Protein AF-A0A382AJB4-F1 (afdb_monomer_lite)

pLDDT: mean 90.35, std 10.04, range [51.44, 98.31]

Secondary structure (DSSP, 8-state):
-HHHHHHHHHHHHHHHHHHHHHHHHHHHHHHHHTT--HHHHHHHHHHHHHHHHHHHHHHHHHHHHHH-STT-HHHHHHHHHHHHHHHHHHHHHHHTT--TTS-HHHHHHHHHHHHHHHHHHHHHHHT--

Structure (mmCIF, N/CA/C/O backbone):
data_AF-A0A382AJB4-F1
#
_entry.id   AF-A0A382AJB4-F1
#
loop_
_atom_site.group_PDB
_atom_site.id
_atom_site.type_symbol
_atom_site.label_atom_id
_atom_site.label_alt_id
_atom_site.label_comp_id
_atom_site.label_asym_id
_atom_site.label_entity_id
_atom_site.label_seq_id
_atom_site.pdbx_PDB_ins_code
_atom_site.Cartn_x
_atom_site.Cartn_y
_atom_site.Cartn_z
_atom_site.occupancy
_atom_site.B_iso_or_equiv
_atom_site.auth_seq_id
_atom_site.auth_comp_id
_atom_site.auth_asym_id
_atom_site.auth_atom_id
_atom_site.pdbx_PDB_model_num
ATOM 1 N N . MET A 1 1 ? -10.111 -6.885 24.161 1.00 54.56 1 MET A N 1
ATOM 2 C CA . MET A 1 1 ? -9.760 -7.690 22.965 1.00 54.56 1 MET A CA 1
ATOM 3 C C . MET A 1 1 ? -9.916 -6.913 21.652 1.00 54.56 1 MET A C 1
ATOM 5 O O . MET A 1 1 ? -8.922 -6.787 20.951 1.00 54.56 1 MET A O 1
ATOM 9 N N . LYS A 1 2 ? -11.084 -6.306 21.352 1.00 63.94 2 LYS A N 1
ATOM 10 C CA . LYS A 1 2 ? -11.314 -5.500 20.124 1.00 63.94 2 LYS A CA 1
ATOM 11 C C . LYS A 1 2 ? -10.259 -4.402 19.873 1.00 63.94 2 LYS A C 1
ATOM 13 O O . LYS A 1 2 ? -9.649 -4.386 18.812 1.00 63.94 2 LYS A O 1
ATOM 18 N N . ASN A 1 3 ? -9.966 -3.562 20.871 1.00 78.00 3 ASN A N 1
ATOM 19 C CA . ASN A 1 3 ? -8.972 -2.481 20.731 1.00 78.00 3 ASN A CA 1
ATOM 20 C C . ASN A 1 3 ? -7.536 -2.977 20.504 1.00 78.00 3 ASN A C 1
ATOM 22 O O . ASN A 1 3 ? -6.735 -2.269 19.907 1.00 78.00 3 ASN A O 1
ATOM 26 N N . PHE A 1 4 ? -7.190 -4.172 20.992 1.00 87.06 4 PHE A N 1
ATOM 27 C CA . PHE A 1 4 ? -5.854 -4.736 20.795 1.00 87.06 4 PHE A CA 1
ATOM 28 C C . PHE A 1 4 ? -5.681 -5.227 19.356 1.00 87.06 4 PHE A C 1
ATOM 30 O O . PHE A 1 4 ? -4.716 -4.856 18.696 1.00 87.06 4 PHE A O 1
ATOM 37 N N . LEU A 1 5 ? -6.671 -5.966 18.843 1.00 89.75 5 LEU A N 1
ATOM 38 C CA . LEU A 1 5 ? -6.685 -6.427 17.455 1.00 89.75 5 LEU A CA 1
ATOM 39 C C . LEU A 1 5 ? -6.659 -5.252 16.467 1.00 89.75 5 LEU A C 1
ATOM 41 O O . LEU A 1 5 ? -5.873 -5.264 15.528 1.00 89.75 5 LEU A O 1
ATOM 45 N N . GLN A 1 6 ? -7.458 -4.207 16.709 1.00 90.25 6 GLN A N 1
ATOM 46 C CA . GLN A 1 6 ? -7.457 -3.003 15.872 1.00 90.25 6 GLN A CA 1
ATOM 47 C C . GLN A 1 6 ? -6.076 -2.336 15.825 1.00 90.25 6 GLN A C 1
ATOM 49 O O . GLN A 1 6 ? -5.608 -1.984 14.747 1.00 90.25 6 GLN A O 1
ATOM 54 N N . LYS A 1 7 ? -5.397 -2.203 16.972 1.00 91.81 7 LYS A N 1
ATOM 55 C CA . LYS A 1 7 ? -4.037 -1.644 17.028 1.00 91.81 7 LYS A CA 1
ATOM 56 C C . LYS A 1 7 ? -3.032 -2.491 16.252 1.00 91.81 7 LYS A C 1
ATOM 58 O O . LYS A 1 7 ? -2.212 -1.923 15.541 1.00 91.81 7 LYS A O 1
ATOM 63 N N . ILE A 1 8 ? -3.114 -3.820 16.355 1.00 93.94 8 ILE A N 1
ATOM 64 C CA . ILE A 1 8 ? -2.261 -4.730 15.576 1.00 93.94 8 ILE A CA 1
ATOM 65 C C . ILE A 1 8 ? -2.487 -4.525 14.080 1.00 93.94 8 ILE A C 1
ATOM 67 O O . ILE A 1 8 ? -1.522 -4.372 13.340 1.00 93.94 8 ILE A O 1
ATOM 71 N N . ILE A 1 9 ? -3.744 -4.475 13.635 1.00 94.19 9 ILE A N 1
ATOM 72 C CA . ILE A 1 9 ? -4.055 -4.281 12.216 1.00 94.19 9 ILE A CA 1
ATOM 73 C C . ILE A 1 9 ? -3.515 -2.933 11.728 1.00 94.19 9 ILE A C 1
ATOM 75 O O . ILE A 1 9 ? -2.869 -2.877 10.686 1.00 94.19 9 ILE A O 1
ATOM 79 N N . ILE A 1 10 ? -3.710 -1.856 12.494 1.00 95.06 10 ILE A N 1
ATOM 80 C CA . ILE A 1 10 ? -3.158 -0.539 12.148 1.00 95.06 10 ILE A CA 1
ATOM 81 C C . ILE A 1 10 ? -1.624 -0.602 12.047 1.00 95.06 10 ILE A C 1
ATOM 83 O O . ILE A 1 10 ? -1.066 -0.093 11.081 1.00 95.06 10 ILE A O 1
ATOM 87 N N . LEU A 1 11 ? -0.943 -1.262 12.990 1.00 96.00 11 LEU A N 1
ATOM 88 C CA . LEU A 1 11 ? 0.516 -1.423 12.969 1.00 96.00 11 LEU A CA 1
ATOM 89 C C . LEU A 1 11 ? 1.013 -2.204 11.748 1.00 96.00 11 LEU A C 1
ATOM 91 O O . LEU A 1 11 ? 1.998 -1.798 11.135 1.00 96.00 11 LEU A O 1
ATOM 95 N N . ILE A 1 12 ? 0.330 -3.289 11.375 1.00 95.69 12 ILE A N 1
ATOM 96 C CA . ILE 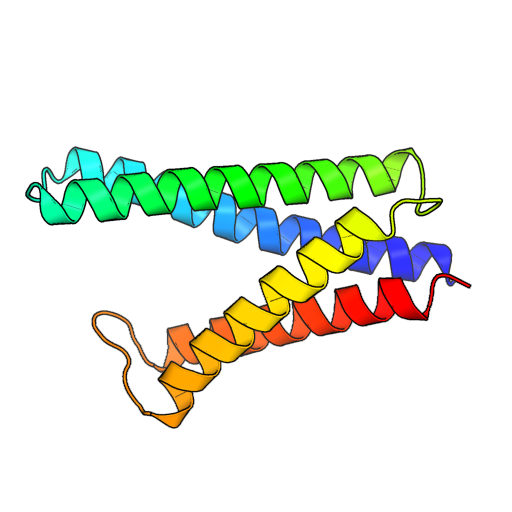A 1 12 ? 0.672 -4.075 10.181 1.00 95.69 12 ILE A CA 1
ATOM 97 C C . ILE A 1 12 ? 0.582 -3.198 8.929 1.00 95.69 12 ILE A C 1
ATOM 99 O O . ILE A 1 12 ? 1.520 -3.171 8.136 1.00 95.69 12 ILE A O 1
ATOM 103 N N . ASN A 1 13 ? -0.501 -2.433 8.773 1.00 96.56 13 ASN A N 1
ATOM 104 C CA . ASN A 1 13 ? -0.657 -1.554 7.613 1.00 96.56 13 ASN A CA 1
ATOM 105 C C . ASN A 1 13 ? 0.360 -0.408 7.604 1.00 96.56 13 ASN A C 1
ATOM 107 O O . ASN A 1 13 ? 0.888 -0.080 6.548 1.00 96.56 13 ASN A O 1
ATOM 111 N N . ILE A 1 14 ? 0.699 0.164 8.766 1.00 97.88 14 ILE A N 1
ATOM 112 C CA . ILE A 1 14 ? 1.793 1.144 8.867 1.00 97.88 14 ILE A CA 1
ATOM 113 C C . ILE A 1 14 ? 3.093 0.539 8.334 1.00 97.88 14 ILE A C 1
ATOM 115 O O . ILE A 1 14 ? 3.762 1.170 7.521 1.00 97.88 14 ILE A O 1
ATOM 119 N N . PHE A 1 15 ? 3.437 -0.681 8.756 1.00 97.31 15 PHE A N 1
ATOM 120 C CA . PHE A 1 15 ? 4.661 -1.341 8.306 1.00 97.31 15 PHE A CA 1
ATOM 121 C C . PHE A 1 15 ? 4.662 -1.574 6.791 1.00 97.31 15 PHE A C 1
ATOM 123 O O . PHE A 1 15 ? 5.658 -1.280 6.136 1.00 97.31 15 PHE A O 1
ATOM 130 N N . ILE A 1 16 ? 3.543 -2.037 6.228 1.00 96.69 16 ILE A N 1
ATOM 131 C CA . ILE A 1 16 ? 3.393 -2.252 4.781 1.00 96.69 16 ILE A CA 1
ATOM 132 C C . ILE A 1 16 ? 3.558 -0.936 4.006 1.00 96.69 16 ILE A C 1
ATOM 134 O O . ILE A 1 16 ? 4.342 -0.876 3.060 1.00 96.69 16 ILE A O 1
ATOM 138 N N . LEU A 1 17 ? 2.865 0.129 4.419 1.00 97.69 17 LEU A N 1
ATOM 139 C CA . LEU A 1 17 ? 2.939 1.432 3.753 1.00 97.69 17 LEU A CA 1
ATOM 140 C C . LEU A 1 17 ? 4.347 2.035 3.834 1.00 97.69 17 LEU A C 1
ATOM 142 O O . LEU A 1 17 ? 4.847 2.541 2.832 1.00 97.69 17 LEU A O 1
ATOM 146 N N . ILE A 1 18 ? 5.004 1.948 4.996 1.00 98.06 18 ILE A N 1
ATOM 147 C CA . ILE A 1 18 ? 6.384 2.427 5.172 1.00 98.06 18 ILE A CA 1
ATOM 148 C C . ILE A 1 18 ? 7.354 1.606 4.323 1.00 98.06 18 ILE A C 1
ATOM 150 O O . ILE A 1 18 ? 8.220 2.185 3.673 1.00 98.06 18 ILE A O 1
ATOM 154 N N . TYR A 1 19 ? 7.204 0.281 4.287 1.00 96.88 19 TYR A N 1
ATOM 155 C CA . TYR A 1 19 ? 8.051 -0.594 3.478 1.00 96.88 19 TYR A CA 1
ATOM 156 C C . TYR A 1 19 ? 8.035 -0.182 2.001 1.00 96.88 19 TYR A C 1
ATOM 158 O O . TYR A 1 19 ? 9.094 0.066 1.425 1.00 96.88 19 TYR A O 1
ATOM 166 N N . TYR A 1 20 ? 6.849 -0.028 1.404 1.00 96.62 20 TYR A N 1
ATOM 167 C CA . TYR A 1 20 ? 6.748 0.387 0.002 1.00 96.62 20 TYR A CA 1
ATOM 168 C C . TYR A 1 20 ? 7.128 1.850 -0.218 1.00 96.62 20 TYR A C 1
ATOM 170 O O . TYR A 1 20 ? 7.709 2.170 -1.250 1.00 96.62 20 TYR A O 1
ATOM 178 N N . SER A 1 21 ? 6.851 2.731 0.745 1.00 97.50 21 SER A N 1
ATOM 179 C CA . SER A 1 21 ? 7.309 4.120 0.693 1.00 97.50 21 SER A CA 1
ATOM 180 C C . SER A 1 21 ? 8.832 4.194 0.575 1.00 97.50 21 SER A C 1
ATOM 182 O O . SER A 1 21 ? 9.342 4.814 -0.355 1.00 97.50 21 SER A O 1
ATOM 184 N N . ILE A 1 22 ? 9.556 3.490 1.451 1.00 96.31 22 ILE A N 1
ATOM 185 C CA . ILE A 1 22 ? 11.021 3.438 1.423 1.00 96.31 22 ILE A CA 1
ATOM 186 C C . ILE A 1 22 ? 11.513 2.838 0.106 1.00 96.31 22 ILE A C 1
ATOM 188 O O . ILE A 1 22 ? 12.418 3.401 -0.500 1.00 96.31 22 ILE A O 1
ATOM 192 N N . GLN A 1 23 ? 10.915 1.741 -0.368 1.00 93.81 23 GLN A N 1
ATOM 193 C CA . GLN A 1 23 ? 11.323 1.143 -1.643 1.00 93.81 23 GLN A CA 1
ATOM 194 C C . GLN A 1 23 ? 11.190 2.111 -2.820 1.00 93.81 23 GLN A C 1
ATOM 196 O O . GLN A 1 23 ? 12.100 2.190 -3.639 1.00 93.81 23 GLN A O 1
ATOM 201 N N . LEU A 1 24 ? 10.088 2.860 -2.900 1.00 94.19 24 LEU A N 1
ATOM 202 C CA . LEU A 1 24 ? 9.850 3.813 -3.987 1.00 94.19 24 LEU A CA 1
ATOM 203 C C . LEU A 1 24 ? 10.774 5.037 -3.913 1.00 94.19 24 LEU A C 1
ATOM 205 O O . LEU A 1 24 ? 11.202 5.545 -4.953 1.00 94.19 24 LEU A O 1
ATOM 209 N N . LEU A 1 25 ? 11.095 5.499 -2.702 1.00 92.81 25 LEU A N 1
ATOM 210 C CA . LEU A 1 25 ? 12.028 6.608 -2.488 1.00 92.81 25 LEU A CA 1
ATOM 211 C C . LEU A 1 25 ? 13.466 6.197 -2.828 1.00 92.81 25 LEU A C 1
ATOM 213 O O . LEU A 1 25 ? 14.107 6.859 -3.636 1.00 92.81 25 LEU A O 1
ATOM 217 N N . VAL A 1 26 ? 13.933 5.053 -2.315 1.00 90.69 26 VAL A N 1
ATOM 218 C CA . VAL A 1 26 ? 15.274 4.523 -2.624 1.00 90.69 26 VAL A CA 1
ATOM 219 C C . VAL A 1 26 ? 15.417 4.217 -4.114 1.00 90.69 26 VAL A C 1
ATOM 221 O O . VAL A 1 26 ? 16.444 4.542 -4.705 1.00 90.69 26 VAL A O 1
ATOM 224 N N . PHE A 1 27 ? 14.376 3.662 -4.746 1.00 85.75 27 PHE A N 1
ATOM 225 C CA . PHE A 1 27 ? 14.364 3.455 -6.194 1.00 85.75 27 PHE A CA 1
ATOM 226 C C . PHE A 1 27 ? 14.625 4.762 -6.946 1.00 85.75 27 PHE A C 1
ATOM 228 O O . PHE A 1 27 ? 15.408 4.772 -7.886 1.00 85.75 27 PHE A O 1
ATOM 235 N N . THR A 1 28 ? 14.026 5.875 -6.516 1.00 85.00 28 THR A N 1
ATOM 236 C CA . THR A 1 28 ? 14.219 7.187 -7.156 1.00 85.00 28 THR A CA 1
ATOM 237 C C . THR A 1 28 ? 15.675 7.657 -7.056 1.00 85.00 28 THR A C 1
ATOM 239 O O . THR A 1 28 ? 16.242 8.129 -8.049 1.00 85.00 28 THR A O 1
ATOM 242 N N . ASP A 1 29 ? 16.304 7.481 -5.892 1.00 82.19 29 ASP A N 1
ATOM 243 C CA . ASP A 1 29 ? 17.707 7.850 -5.669 1.00 82.19 29 ASP A CA 1
ATOM 244 C C . ASP A 1 29 ? 18.657 7.014 -6.541 1.00 82.19 29 ASP A C 1
ATOM 246 O O . ASP A 1 29 ? 19.500 7.562 -7.260 1.00 82.19 29 ASP A O 1
ATOM 250 N N . GLU A 1 30 ? 18.491 5.687 -6.535 1.00 82.31 30 GLU A N 1
ATOM 251 C CA . GLU A 1 30 ? 19.285 4.764 -7.360 1.00 82.31 30 GLU A CA 1
ATOM 252 C C . GLU A 1 30 ? 19.158 5.095 -8.848 1.00 82.31 30 GLU A C 1
ATOM 254 O O . GLU A 1 30 ? 20.137 5.076 -9.600 1.00 82.31 30 GLU A O 1
ATOM 259 N N . PHE A 1 31 ? 17.950 5.449 -9.267 1.00 78.12 31 PHE A N 1
ATOM 260 C CA . PHE A 1 31 ? 17.641 5.749 -10.650 1.00 78.12 31 PHE A CA 1
ATOM 261 C C . PHE A 1 31 ? 18.278 7.060 -11.128 1.00 78.12 31 PHE A C 1
ATOM 263 O O . PHE A 1 31 ? 18.784 7.135 -12.252 1.00 78.12 31 PHE A O 1
ATOM 270 N N . THR A 1 32 ? 18.310 8.074 -10.261 1.00 72.25 32 THR A N 1
ATOM 271 C CA . THR A 1 32 ? 18.968 9.361 -10.534 1.00 72.25 32 THR A CA 1
ATOM 272 C C . THR A 1 32 ? 20.484 9.187 -10.649 1.00 72.25 32 THR A C 1
ATOM 274 O O . THR A 1 32 ? 21.107 9.736 -11.558 1.00 72.25 32 THR A O 1
ATOM 277 N N . LEU A 1 33 ? 21.085 8.362 -9.783 1.00 76.50 33 LEU A N 1
ATOM 278 C CA . LEU A 1 33 ? 22.524 8.066 -9.811 1.00 76.50 33 LEU A CA 1
ATOM 279 C C . LEU A 1 33 ? 22.962 7.320 -11.081 1.00 76.50 33 LEU A C 1
ATOM 281 O O . LEU A 1 33 ? 24.078 7.525 -11.558 1.00 76.50 33 LEU A O 1
ATOM 285 N N . GLN A 1 34 ? 22.096 6.471 -11.639 1.00 77.25 34 GLN A N 1
ATOM 286 C CA . GLN A 1 34 ? 22.391 5.686 -12.845 1.00 77.25 34 GLN A CA 1
ATOM 287 C C . GLN A 1 34 ? 22.142 6.446 -14.162 1.00 77.25 34 GLN A C 1
ATOM 289 O O . GLN A 1 34 ? 22.490 5.941 -15.230 1.00 77.25 34 GLN A O 1
ATOM 294 N N . ASN A 1 35 ? 21.630 7.683 -14.099 1.00 65.94 35 ASN A N 1
ATOM 295 C CA . ASN A 1 35 ? 21.542 8.619 -15.228 1.00 65.94 35 ASN A CA 1
ATOM 296 C C . ASN A 1 35 ? 20.765 8.070 -16.445 1.00 65.94 35 ASN A C 1
ATOM 298 O O . ASN A 1 35 ? 21.135 8.270 -17.606 1.00 65.94 35 ASN A O 1
ATOM 302 N N . PHE A 1 36 ? 19.670 7.355 -16.184 1.00 63.62 36 PHE A N 1
ATOM 303 C CA . PHE A 1 36 ? 18.784 6.888 -17.244 1.00 63.62 36 PHE A CA 1
ATOM 304 C C . PHE A 1 36 ? 18.047 8.069 -17.909 1.00 63.62 36 PHE A C 1
ATOM 306 O O . PHE A 1 36 ? 17.744 9.066 -17.263 1.00 63.62 36 PHE A O 1
ATOM 313 N N . GLY A 1 37 ? 17.769 7.972 -19.216 1.00 68.31 37 GLY A N 1
ATOM 314 C CA . GLY A 1 37 ? 17.267 9.086 -20.042 1.00 68.31 37 GLY A CA 1
ATOM 315 C C . GLY A 1 37 ? 15.947 9.750 -19.590 1.00 68.31 37 GLY A C 1
ATOM 316 O O . GLY A 1 37 ? 15.301 9.352 -18.630 1.00 68.31 37 GLY A O 1
ATOM 317 N N . PHE A 1 38 ? 15.488 10.771 -20.322 1.00 67.62 38 PHE A N 1
ATOM 318 C CA . PHE A 1 38 ? 14.373 11.649 -19.910 1.00 67.62 38 PHE A CA 1
ATOM 319 C C . PHE A 1 38 ? 13.056 10.936 -19.520 1.00 67.62 38 PHE A C 1
ATOM 321 O O . PHE A 1 38 ? 12.469 11.259 -18.490 1.00 67.62 38 PHE A O 1
ATOM 328 N N . TYR A 1 39 ? 12.597 9.945 -20.299 1.00 61.72 39 TYR A N 1
ATOM 329 C CA . TYR A 1 39 ? 11.388 9.157 -19.975 1.00 61.72 39 TYR A CA 1
ATOM 330 C C . TYR A 1 39 ? 11.507 8.426 -18.639 1.00 61.72 39 TYR A C 1
ATOM 332 O O . TYR A 1 39 ? 10.561 8.325 -17.862 1.00 61.72 39 TYR A O 1
ATOM 340 N N . ASN A 1 40 ? 12.712 7.958 -18.379 1.00 71.56 40 ASN A N 1
ATOM 341 C CA . ASN A 1 40 ? 13.078 7.211 -17.206 1.00 71.56 40 ASN A CA 1
ATOM 342 C C . ASN A 1 40 ? 13.078 8.153 -15.978 1.00 71.56 40 ASN A C 1
ATOM 344 O O . ASN A 1 40 ? 12.548 7.795 -14.927 1.00 71.56 40 ASN A O 1
ATOM 348 N N . HIS A 1 41 ? 13.521 9.405 -16.126 1.00 79.06 41 HIS A N 1
ATOM 349 C CA . HIS A 1 41 ? 13.467 10.411 -15.057 1.00 79.06 41 HIS A CA 1
ATOM 350 C C . HIS A 1 41 ? 12.031 10.785 -14.631 1.00 79.06 41 HIS A C 1
ATOM 352 O O . HIS A 1 41 ? 11.782 11.062 -13.456 1.00 79.06 41 HIS A O 1
ATOM 358 N N . ALA A 1 42 ? 11.068 10.766 -15.561 1.00 82.38 42 ALA A N 1
ATOM 359 C CA . ALA A 1 42 ? 9.657 11.000 -15.243 1.00 82.38 42 ALA A CA 1
ATOM 360 C C . ALA A 1 42 ? 9.044 9.848 -14.422 1.00 82.38 42 ALA A C 1
ATOM 362 O O . ALA A 1 42 ? 8.250 10.094 -13.515 1.00 82.38 42 ALA A O 1
ATOM 363 N N . ILE A 1 43 ? 9.439 8.601 -14.706 1.00 84.50 43 ILE A N 1
ATOM 364 C CA . ILE A 1 43 ? 9.025 7.420 -13.930 1.00 84.50 43 ILE A CA 1
ATOM 365 C C . ILE A 1 43 ? 9.597 7.490 -12.510 1.00 84.50 43 ILE A C 1
ATOM 367 O O . ILE A 1 43 ? 8.865 7.239 -11.553 1.0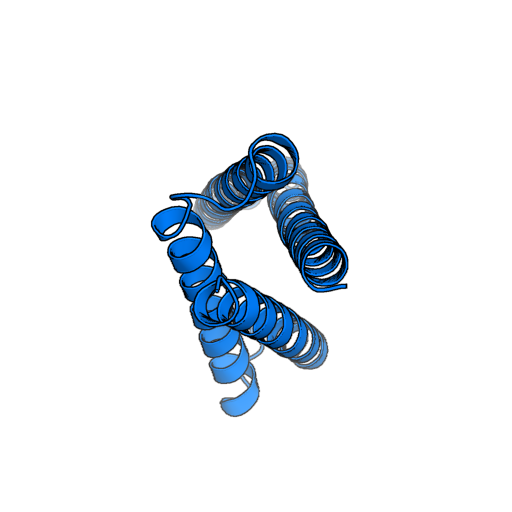0 84.50 43 ILE A O 1
ATOM 371 N N . ALA A 1 44 ? 10.863 7.892 -12.366 1.00 86.19 44 ALA A N 1
ATOM 372 C CA . ALA A 1 44 ? 11.483 8.114 -11.061 1.00 86.19 44 ALA A CA 1
ATOM 373 C C . ALA A 1 44 ? 10.737 9.196 -10.260 1.00 86.19 44 ALA A C 1
ATOM 375 O O . ALA A 1 44 ? 10.320 8.941 -9.135 1.00 86.19 44 ALA A O 1
ATOM 376 N N . GLY A 1 45 ? 10.445 10.353 -10.865 1.00 87.56 45 GLY A N 1
ATOM 377 C CA . GLY A 1 45 ? 9.669 11.405 -10.195 1.00 87.56 45 GLY A CA 1
ATOM 378 C C . GLY A 1 45 ? 8.256 10.959 -9.788 1.00 87.56 45 GLY A C 1
ATOM 379 O O . GLY A 1 45 ? 7.767 11.321 -8.719 1.00 87.56 45 GLY A O 1
ATOM 380 N N . LEU A 1 46 ? 7.592 10.124 -10.598 1.00 90.50 46 LEU A N 1
ATOM 381 C CA . LEU A 1 46 ? 6.299 9.543 -10.223 1.00 90.50 46 LEU A CA 1
ATOM 382 C C . LEU A 1 46 ? 6.433 8.561 -9.047 1.00 90.50 46 LEU A C 1
ATOM 384 O O . LEU A 1 46 ? 5.586 8.570 -8.151 1.00 90.50 46 LEU A O 1
ATOM 388 N N . SER A 1 47 ? 7.486 7.737 -9.038 1.00 91.94 47 SER A N 1
ATOM 389 C CA . SER A 1 47 ? 7.812 6.835 -7.927 1.00 91.94 47 SER A CA 1
ATOM 390 C C . SER A 1 47 ? 8.027 7.612 -6.630 1.00 91.94 47 SER A C 1
ATOM 392 O O . SER A 1 47 ? 7.453 7.251 -5.605 1.00 91.94 47 SER A O 1
ATOM 394 N N . GLU A 1 48 ? 8.765 8.719 -6.681 1.00 93.69 48 GLU A N 1
ATOM 395 C CA . GLU A 1 48 ? 9.009 9.588 -5.529 1.00 93.69 48 GLU A CA 1
ATOM 396 C C . GLU A 1 48 ? 7.705 10.135 -4.941 1.00 93.69 48 GLU A C 1
ATOM 398 O O . GLU A 1 48 ? 7.434 9.967 -3.749 1.00 93.69 48 GLU A O 1
ATOM 403 N N . ILE A 1 49 ? 6.844 10.718 -5.785 1.00 96.00 49 ILE A N 1
ATOM 404 C CA . ILE A 1 49 ? 5.548 11.263 -5.357 1.00 96.00 49 ILE A CA 1
ATOM 405 C C . ILE A 1 49 ? 4.676 10.163 -4.734 1.00 96.00 49 ILE A C 1
ATOM 407 O O . ILE A 1 49 ? 4.045 10.389 -3.697 1.00 96.00 49 ILE A O 1
ATOM 411 N N . LEU A 1 50 ? 4.649 8.966 -5.329 1.00 95.56 50 LEU A N 1
ATOM 412 C CA . LEU A 1 50 ? 3.928 7.822 -4.766 1.00 95.56 50 LEU A CA 1
ATOM 413 C C . LEU A 1 50 ? 4.524 7.382 -3.423 1.00 95.56 50 LEU A C 1
ATOM 415 O O . LEU A 1 50 ? 3.771 7.142 -2.479 1.00 95.56 50 LEU A O 1
ATOM 419 N N . GLY A 1 51 ? 5.851 7.335 -3.300 1.00 96.62 51 GLY A N 1
ATOM 420 C CA . GLY A 1 51 ? 6.544 7.031 -2.050 1.00 96.62 51 GLY A CA 1
ATOM 421 C C . GLY A 1 51 ? 6.185 8.014 -0.936 1.00 96.62 51 GLY A C 1
ATOM 422 O O . GLY A 1 51 ? 5.841 7.588 0.172 1.00 96.62 51 GLY A O 1
ATOM 423 N N . ILE A 1 52 ? 6.170 9.316 -1.235 1.00 97.50 52 ILE A N 1
ATOM 424 C CA . ILE A 1 52 ? 5.751 10.370 -0.297 1.00 97.50 52 ILE A CA 1
ATOM 425 C C . ILE A 1 52 ? 4.275 10.202 0.086 1.00 97.50 52 ILE A C 1
ATOM 427 O O . ILE A 1 52 ? 3.928 10.312 1.262 1.00 97.50 52 ILE A O 1
ATOM 431 N N . LEU A 1 53 ? 3.398 9.890 -0.872 1.00 97.50 53 LEU A N 1
ATOM 432 C CA . LEU A 1 53 ? 1.975 9.674 -0.603 1.00 97.50 53 LEU A CA 1
ATOM 433 C C . LEU A 1 53 ? 1.762 8.508 0.375 1.00 97.50 53 LEU A C 1
ATOM 435 O O . LEU A 1 53 ? 1.008 8.648 1.343 1.00 97.50 53 LEU A O 1
ATOM 439 N N . LEU A 1 54 ? 2.458 7.386 0.173 1.00 97.44 54 LEU A N 1
ATOM 440 C CA . LEU A 1 54 ? 2.429 6.249 1.100 1.00 97.44 54 LEU A CA 1
ATOM 441 C C . LEU A 1 54 ? 2.941 6.630 2.493 1.00 97.44 54 LEU A C 1
ATOM 443 O O . LEU A 1 54 ? 2.339 6.240 3.499 1.00 97.44 54 LEU A O 1
ATOM 447 N N . LEU A 1 55 ? 4.002 7.442 2.565 1.00 97.69 55 LEU A N 1
ATOM 448 C CA . LEU A 1 55 ? 4.515 7.961 3.832 1.00 97.69 55 LEU A CA 1
ATOM 449 C C . LEU A 1 55 ? 3.452 8.803 4.545 1.00 97.69 55 LEU A C 1
ATOM 451 O O . LEU A 1 55 ? 3.189 8.580 5.728 1.00 97.69 55 LEU A O 1
ATOM 455 N N . CYS A 1 56 ? 2.779 9.708 3.831 1.00 97.62 56 CYS A N 1
ATOM 456 C CA . CYS A 1 56 ? 1.696 10.524 4.379 1.00 97.62 56 CYS A CA 1
ATOM 457 C C . CYS A 1 56 ? 0.550 9.668 4.938 1.00 97.62 56 CYS A C 1
ATOM 459 O O . CYS A 1 56 ? 0.082 9.924 6.051 1.00 97.62 56 CYS A O 1
ATOM 461 N N . LEU A 1 57 ? 0.120 8.631 4.211 1.00 96.94 57 LEU A N 1
ATOM 462 C CA . LEU A 1 57 ? -0.915 7.705 4.686 1.00 96.94 57 LEU A CA 1
ATOM 463 C C . LEU A 1 57 ? -0.467 6.953 5.948 1.00 96.94 57 LEU A C 1
ATOM 465 O O . LEU A 1 57 ? -1.246 6.827 6.897 1.00 96.94 57 LEU A O 1
ATOM 469 N N . SER A 1 58 ? 0.798 6.521 6.002 1.00 97.31 58 SER A N 1
ATOM 470 C CA . SER A 1 58 ? 1.367 5.847 7.176 1.00 97.31 58 SER A CA 1
ATOM 471 C C . SER A 1 58 ? 1.407 6.762 8.408 1.00 97.31 58 SER A C 1
ATOM 473 O O . SER A 1 58 ? 1.001 6.349 9.495 1.00 97.31 58 SER A O 1
ATOM 475 N N . ILE A 1 59 ? 1.785 8.035 8.240 1.00 96.50 59 ILE A N 1
ATOM 476 C CA . ILE A 1 59 ? 1.770 9.042 9.311 1.00 96.50 59 ILE A CA 1
ATOM 477 C C . ILE A 1 59 ? 0.334 9.280 9.790 1.00 96.50 59 ILE A C 1
ATOM 479 O O . ILE A 1 59 ? 0.085 9.369 10.996 1.00 96.50 59 ILE A O 1
ATOM 483 N N . GLY A 1 60 ? -0.626 9.315 8.862 1.00 95.38 60 GLY A N 1
ATOM 484 C CA . GLY A 1 60 ? -2.048 9.378 9.187 1.00 95.38 60 GLY A CA 1
ATOM 485 C C . GLY A 1 60 ? -2.474 8.232 10.109 1.00 95.38 60 GLY A C 1
ATOM 486 O O . GLY A 1 60 ? -3.096 8.472 11.143 1.00 95.38 60 GLY A O 1
ATOM 487 N N . LEU A 1 61 ? -2.083 6.994 9.795 1.00 94.69 61 LEU A N 1
ATOM 488 C CA . LEU A 1 61 ? -2.354 5.830 10.646 1.00 94.69 61 LEU A CA 1
ATOM 489 C C . LEU A 1 61 ? -1.643 5.894 12.007 1.00 94.69 61 LEU A C 1
ATOM 491 O O . LEU A 1 61 ? -2.239 5.512 13.018 1.00 94.69 61 LEU A O 1
ATOM 495 N N . ILE A 1 62 ? -0.410 6.411 12.072 1.00 94.81 62 ILE A N 1
ATOM 496 C CA . ILE A 1 62 ? 0.288 6.649 13.349 1.00 94.81 62 ILE A CA 1
ATOM 497 C C . ILE A 1 62 ? -0.532 7.608 14.223 1.00 94.81 62 ILE A C 1
ATOM 499 O O . ILE A 1 62 ? -0.710 7.366 15.419 1.00 94.81 62 ILE A O 1
ATOM 503 N N . PHE A 1 63 ? -1.107 8.658 13.635 1.00 91.94 63 PHE A N 1
ATOM 504 C CA . PHE A 1 63 ? -1.966 9.586 14.369 1.00 91.94 63 PHE A CA 1
ATOM 505 C C . PHE A 1 63 ? -3.235 8.907 14.913 1.00 91.94 63 PHE A C 1
ATOM 507 O O . PHE A 1 63 ? -3.641 9.185 16.047 1.00 91.94 63 PHE A O 1
ATOM 514 N N . ILE A 1 64 ? -3.818 7.956 14.167 1.00 91.38 64 ILE A N 1
ATOM 515 C CA . ILE A 1 64 ? -4.943 7.130 14.647 1.00 91.38 64 ILE A CA 1
ATOM 516 C C . ILE A 1 64 ? -4.552 6.320 15.892 1.00 91.38 64 ILE A C 1
ATOM 518 O O . ILE A 1 64 ? -5.369 6.191 16.806 1.00 91.38 64 ILE A O 1
ATOM 522 N N . LEU A 1 65 ? -3.322 5.801 15.988 1.00 89.94 65 LEU A N 1
ATOM 523 C CA . LEU A 1 65 ? -2.880 5.066 17.183 1.00 89.94 65 LEU A CA 1
ATOM 524 C C . LEU A 1 65 ? -2.871 5.941 18.448 1.00 89.94 65 LEU A C 1
ATOM 526 O O . LEU A 1 65 ? -3.124 5.426 19.539 1.00 89.94 65 LEU A O 1
ATOM 530 N N . ILE A 1 66 ? -2.617 7.245 18.299 1.00 88.31 66 ILE A N 1
ATOM 531 C CA . ILE A 1 66 ? -2.543 8.215 19.402 1.00 88.31 66 ILE A CA 1
ATOM 532 C C . ILE A 1 66 ? -3.935 8.745 19.768 1.00 88.31 66 ILE A C 1
ATOM 534 O O . ILE A 1 66 ? -4.301 8.774 20.942 1.00 88.31 66 ILE A O 1
ATOM 538 N N . LYS A 1 67 ? -4.713 9.192 18.774 1.00 85.88 67 LYS A N 1
ATOM 539 C CA . LYS A 1 67 ? -6.016 9.852 18.986 1.00 85.88 67 LYS A CA 1
ATOM 540 C C . LYS A 1 67 ? -7.207 8.896 18.999 1.00 85.88 67 LYS A C 1
ATOM 542 O O . LYS A 1 67 ? -8.294 9.285 19.419 1.00 85.88 67 LYS A O 1
ATOM 547 N N . GLY A 1 68 ? -7.008 7.654 18.573 1.00 83.44 68 GLY A N 1
ATOM 548 C CA . GLY A 1 68 ? -8.065 6.670 18.407 1.00 83.44 68 GLY A CA 1
ATOM 549 C C . GLY A 1 68 ? -8.774 6.770 17.054 1.00 83.44 68 GLY A C 1
ATOM 550 O O . GLY A 1 68 ? -8.551 7.662 16.241 1.00 83.44 68 GLY A O 1
ATOM 551 N N . LEU A 1 69 ? -9.664 5.808 16.814 1.00 82.44 69 LEU A N 1
ATOM 552 C CA . LEU A 1 69 ? -10.340 5.593 15.531 1.00 82.44 69 LEU A CA 1
ATOM 553 C C . LEU A 1 69 ? -11.498 6.568 15.249 1.00 82.44 69 LEU A C 1
ATOM 555 O O . LEU A 1 69 ? -12.008 6.599 14.126 1.00 82.44 69 LEU A O 1
ATOM 559 N N . GLN A 1 70 ? -11.950 7.350 16.231 1.00 80.00 70 GLN A N 1
ATOM 560 C CA . GLN A 1 70 ? -13.147 8.190 16.103 1.00 80.00 70 GLN A CA 1
ATOM 561 C C . GLN A 1 70 ? -13.011 9.207 14.958 1.00 80.00 70 GLN A C 1
ATOM 563 O O . GLN A 1 70 ? -11.990 9.869 14.822 1.00 80.00 70 GLN A O 1
ATOM 568 N N . PHE A 1 71 ? -14.038 9.292 14.105 1.00 77.69 71 PHE A N 1
ATOM 569 C CA . PHE A 1 71 ? -14.117 10.193 12.939 1.00 77.69 71 PHE A CA 1
ATOM 570 C C . PHE A 1 71 ? -13.060 10.003 11.830 1.00 77.69 71 PHE A C 1
ATOM 572 O O . PHE A 1 71 ? -13.085 10.712 10.833 1.00 77.69 71 PHE A O 1
ATOM 579 N N . GLN A 1 72 ? -12.214 8.972 11.903 1.00 86.69 72 GLN A N 1
ATOM 580 C CA . GLN A 1 72 ? -11.179 8.687 10.891 1.00 86.69 72 GLN A CA 1
ATOM 581 C C . GLN A 1 72 ? -11.679 7.863 9.686 1.00 86.69 72 GLN A C 1
ATOM 583 O O . GLN A 1 72 ? -10.925 7.090 9.104 1.00 86.69 72 GLN A O 1
ATOM 588 N N . PHE A 1 73 ? -12.976 7.918 9.353 1.00 89.25 73 PHE A N 1
ATOM 589 C CA . PHE A 1 73 ? -13.542 7.064 8.294 1.00 89.25 73 PHE A CA 1
ATOM 590 C C . PHE A 1 73 ? -12.909 7.349 6.929 1.00 89.25 73 PHE A C 1
ATOM 592 O O . PHE A 1 73 ? -12.482 6.412 6.267 1.00 89.25 73 PHE A O 1
ATOM 599 N N . ALA A 1 74 ? -12.796 8.626 6.551 1.00 92.12 74 ALA A N 1
ATOM 600 C CA . ALA A 1 74 ? -12.255 9.022 5.254 1.00 92.12 74 ALA A CA 1
ATOM 601 C C . ALA A 1 74 ? -10.829 8.494 5.042 1.00 92.12 74 ALA A C 1
ATOM 603 O O . ALA A 1 74 ? -10.564 7.874 4.023 1.00 92.12 74 ALA A O 1
ATOM 604 N N . LEU A 1 75 ? -9.941 8.654 6.029 1.00 93.69 75 LEU A N 1
ATOM 605 C CA . LEU A 1 75 ? -8.563 8.168 5.940 1.00 93.69 75 LEU A CA 1
ATOM 606 C C . LEU A 1 75 ? -8.499 6.642 5.771 1.00 93.69 75 LEU A C 1
ATOM 608 O O . LEU A 1 75 ? -7.841 6.155 4.857 1.00 93.69 75 LEU A O 1
ATOM 612 N N . LEU A 1 76 ? -9.216 5.888 6.610 1.00 94.56 76 LEU A N 1
ATOM 613 C CA . LEU A 1 76 ? -9.246 4.423 6.515 1.00 94.56 76 LEU A CA 1
ATOM 614 C C . LEU A 1 76 ? -9.840 3.948 5.185 1.00 94.56 76 LEU A C 1
ATOM 616 O O . LEU A 1 76 ? -9.354 2.982 4.608 1.00 94.56 76 LEU A O 1
ATOM 620 N N . PHE A 1 77 ? -10.877 4.630 4.696 1.00 95.06 77 PHE A N 1
ATOM 621 C CA . PHE A 1 77 ? -11.517 4.315 3.425 1.00 95.06 77 PHE A CA 1
ATOM 622 C C . PHE A 1 77 ? -10.597 4.603 2.237 1.00 95.06 77 PHE A C 1
ATOM 624 O O . PHE A 1 77 ? -10.500 3.780 1.331 1.00 95.06 77 PHE A O 1
ATOM 631 N N . THR A 1 78 ? -9.866 5.717 2.271 1.00 96.44 78 THR A N 1
ATOM 632 C CA . THR A 1 78 ? -8.850 6.037 1.263 1.00 96.44 78 THR A 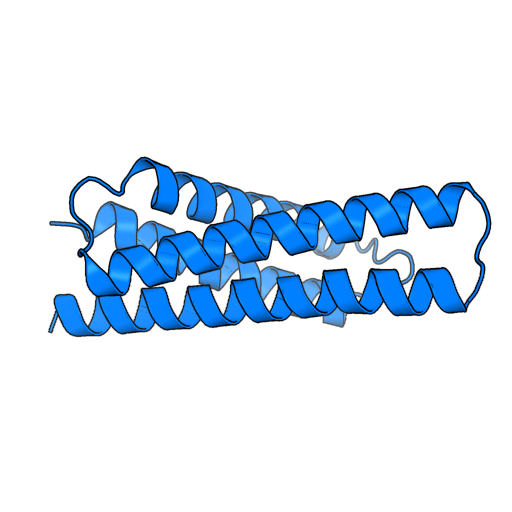CA 1
ATOM 633 C C . THR A 1 78 ? -7.758 4.975 1.221 1.00 96.44 78 THR A C 1
ATOM 635 O O . THR A 1 78 ? -7.409 4.525 0.134 1.00 96.44 78 THR A O 1
ATOM 638 N N . ILE A 1 79 ? -7.248 4.536 2.377 1.00 96.94 79 ILE A N 1
ATOM 639 C CA . ILE A 1 79 ? -6.197 3.508 2.420 1.00 96.94 79 ILE A CA 1
ATOM 640 C C . ILE A 1 79 ? -6.739 2.161 1.930 1.00 96.94 79 ILE A C 1
ATOM 642 O O . ILE A 1 79 ? -6.124 1.539 1.070 1.00 96.94 79 ILE A O 1
ATOM 646 N N . PHE A 1 80 ? -7.934 1.768 2.383 1.00 97.31 80 PHE A N 1
ATOM 647 C CA . PHE A 1 80 ? -8.629 0.572 1.899 1.00 97.31 80 PHE A CA 1
ATOM 648 C C . PHE A 1 80 ? -8.745 0.546 0.369 1.00 97.31 80 PHE A C 1
ATOM 650 O O . PHE A 1 80 ? -8.391 -0.456 -0.260 1.00 97.31 80 PHE A O 1
ATOM 657 N N . LEU A 1 81 ? -9.238 1.642 -0.222 1.00 97.94 81 LEU A N 1
ATOM 658 C CA . LEU A 1 81 ? -9.401 1.758 -1.668 1.00 97.94 81 LEU A CA 1
ATOM 659 C C . LEU A 1 81 ? -8.058 1.743 -2.386 1.00 97.94 81 LEU A C 1
ATOM 661 O O . LEU A 1 81 ? -7.927 1.050 -3.389 1.00 97.94 81 LEU A O 1
ATOM 665 N N . PHE A 1 82 ? -7.071 2.484 -1.886 1.00 97.44 82 PHE A N 1
ATOM 666 C CA . PHE A 1 82 ? -5.744 2.522 -2.484 1.00 97.44 82 PHE A CA 1
ATOM 667 C C . PHE A 1 82 ? -5.127 1.119 -2.542 1.00 97.44 82 PHE A C 1
ATOM 669 O O . PHE A 1 82 ? -4.786 0.639 -3.622 1.00 97.44 82 PHE A O 1
ATOM 676 N N . GLU A 1 83 ? -5.057 0.427 -1.404 1.00 97.44 83 GLU A N 1
ATOM 677 C CA . GLU A 1 83 ? -4.481 -0.917 -1.317 1.00 97.44 83 GLU A CA 1
ATOM 678 C C . GLU A 1 83 ? -5.259 -1.919 -2.177 1.00 97.44 83 GLU A C 1
ATOM 680 O O . GLU A 1 83 ? -4.661 -2.738 -2.876 1.00 97.44 83 GLU A O 1
ATOM 685 N N . GLY A 1 84 ? -6.592 -1.819 -2.183 1.00 98.06 84 GLY A N 1
ATOM 686 C CA . GLY A 1 84 ? -7.457 -2.687 -2.977 1.00 98.06 84 GLY A CA 1
ATOM 687 C C . GLY A 1 84 ? -7.280 -2.480 -4.481 1.00 98.06 84 GLY A C 1
ATOM 688 O O . GLY A 1 84 ? -7.161 -3.447 -5.232 1.00 98.06 84 GLY A O 1
ATOM 689 N N . LEU A 1 85 ? -7.209 -1.230 -4.940 1.00 98.25 85 LEU A N 1
ATOM 690 C CA . LEU A 1 85 ? -7.000 -0.911 -6.355 1.00 98.25 85 LEU A CA 1
ATOM 691 C C . LEU A 1 85 ? -5.594 -1.306 -6.824 1.00 98.25 85 LEU A C 1
ATOM 693 O O . LEU A 1 85 ? -5.451 -1.825 -7.934 1.00 98.25 85 LEU A O 1
ATOM 697 N N . VAL A 1 86 ? -4.573 -1.139 -5.978 1.00 97.25 86 VAL A N 1
ATOM 698 C CA . VAL A 1 86 ? -3.220 -1.644 -6.258 1.00 97.25 86 VAL A CA 1
ATOM 699 C C . VAL A 1 86 ? -3.235 -3.169 -6.370 1.00 97.25 86 VAL A C 1
ATOM 701 O O . VAL A 1 86 ? -2.729 -3.704 -7.358 1.00 97.25 86 VAL A O 1
ATOM 704 N N . ALA A 1 87 ? -3.871 -3.873 -5.430 1.00 98.06 87 ALA A N 1
ATOM 705 C CA . ALA A 1 87 ? -4.003 -5.328 -5.483 1.00 98.06 87 ALA A CA 1
ATOM 706 C C . ALA A 1 87 ? -4.683 -5.796 -6.777 1.00 98.06 87 ALA A C 1
ATOM 708 O O . ALA A 1 87 ? -4.170 -6.688 -7.450 1.00 98.06 87 ALA A O 1
ATOM 709 N N . LEU A 1 88 ? -5.801 -5.173 -7.164 1.00 98.19 88 LEU A N 1
ATOM 710 C CA . LEU A 1 88 ? -6.518 -5.496 -8.402 1.00 98.19 88 LEU A CA 1
ATOM 711 C C . LEU A 1 88 ? -5.646 -5.282 -9.644 1.00 98.19 88 LEU A C 1
ATOM 713 O O . LEU A 1 88 ? -5.646 -6.113 -10.553 1.00 98.19 88 LEU A O 1
ATOM 717 N N . ASN A 1 89 ? -4.870 -4.199 -9.675 1.00 97.06 89 ASN A N 1
ATOM 718 C CA . ASN A 1 89 ? -3.943 -3.938 -10.770 1.00 97.06 89 ASN A CA 1
ATOM 719 C C . ASN A 1 89 ? -2.820 -4.988 -10.842 1.00 97.06 89 ASN A C 1
ATOM 721 O O . ASN A 1 89 ? -2.462 -5.432 -11.932 1.00 97.06 89 ASN A O 1
ATOM 725 N N . LEU A 1 90 ? -2.293 -5.433 -9.699 1.00 97.19 90 LEU A N 1
ATOM 726 C CA . LEU A 1 90 ? -1.286 -6.496 -9.659 1.00 97.19 90 LEU A CA 1
ATOM 727 C C . LEU A 1 90 ? -1.878 -7.847 -10.078 1.00 97.19 90 LEU A C 1
ATOM 729 O O . LEU A 1 90 ? -1.280 -8.547 -10.894 1.00 97.19 90 LEU A O 1
ATOM 733 N N . TRP A 1 91 ? -3.087 -8.182 -9.622 1.00 98.25 91 TRP A N 1
ATOM 734 C CA . TRP A 1 91 ? -3.799 -9.380 -10.073 1.00 98.25 91 TRP A CA 1
ATOM 735 C C . TRP A 1 91 ? -4.075 -9.365 -11.574 1.00 98.25 91 TRP A C 1
ATOM 737 O O . TRP A 1 91 ? -3.954 -10.409 -12.212 1.00 98.25 91 TRP A O 1
ATOM 747 N N . ARG A 1 92 ? -4.360 -8.199 -12.173 1.00 97.44 92 ARG A N 1
ATOM 748 C CA . ARG A 1 92 ? -4.454 -8.067 -13.635 1.00 97.44 92 ARG A CA 1
ATOM 749 C C . ARG A 1 92 ? -3.168 -8.543 -14.313 1.00 97.44 92 ARG A C 1
ATOM 751 O O . ARG A 1 92 ? -3.258 -9.311 -15.267 1.00 97.44 92 ARG A O 1
ATOM 758 N N . TYR A 1 93 ? -1.993 -8.137 -13.827 1.00 96.12 93 TYR A N 1
ATOM 759 C CA . TYR A 1 93 ? -0.710 -8.598 -14.379 1.00 96.12 93 TYR A CA 1
ATOM 760 C C . TYR A 1 93 ? -0.484 -10.101 -14.182 1.00 96.12 93 TYR A C 1
ATOM 762 O O . TYR A 1 93 ? 0.019 -10.754 -15.095 1.00 96.12 93 TYR A O 1
ATOM 770 N N . VAL A 1 94 ? -0.902 -10.659 -13.039 1.00 97.19 94 VAL A N 1
ATOM 771 C CA . VAL A 1 94 ? -0.820 -12.106 -12.769 1.00 97.19 94 VAL A CA 1
ATOM 772 C C . VAL A 1 94 ? -1.705 -12.903 -13.730 1.00 97.19 94 VAL A C 1
ATOM 774 O O . VAL A 1 94 ? -1.227 -13.821 -14.390 1.00 97.19 94 VAL A O 1
ATOM 777 N N . ILE A 1 95 ? -2.979 -12.526 -13.860 1.00 96.94 95 ILE A N 1
ATOM 778 C CA . ILE A 1 95 ? -3.969 -13.232 -14.691 1.00 96.94 95 ILE A CA 1
ATOM 779 C C . ILE A 1 95 ? -3.607 -13.155 -16.177 1.00 96.94 95 ILE A C 1
ATOM 781 O O . ILE A 1 95 ? -3.768 -14.128 -16.908 1.00 96.94 95 ILE A O 1
ATOM 785 N N . THR A 1 96 ? -3.111 -12.001 -16.627 1.00 96.56 96 THR A N 1
ATOM 786 C CA . THR A 1 96 ? -2.699 -11.801 -18.026 1.00 96.56 96 THR A CA 1
ATOM 787 C C . THR A 1 96 ? -1.294 -12.320 -18.324 1.00 96.56 96 THR A C 1
ATOM 789 O O . THR A 1 96 ? -0.871 -12.264 -19.475 1.00 96.56 96 THR A O 1
ATOM 792 N N . ASN A 1 97 ? -0.577 -12.829 -17.314 1.00 94.44 97 ASN A N 1
ATOM 793 C CA . ASN A 1 97 ? 0.819 -13.249 -17.407 1.00 94.44 97 ASN A CA 1
ATOM 794 C C . ASN A 1 97 ? 1.706 -12.195 -18.101 1.00 94.44 97 ASN A C 1
ATOM 796 O O . ASN A 1 97 ? 2.464 -12.498 -19.023 1.00 94.44 97 ASN A O 1
ATOM 800 N N . SER A 1 98 ? 1.579 -10.938 -17.667 1.00 93.31 98 SER A N 1
ATOM 801 C CA . SER A 1 98 ? 2.258 -9.777 -18.257 1.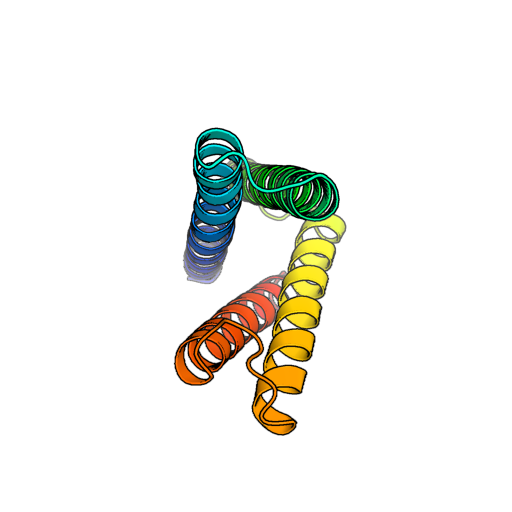00 93.31 98 SER A CA 1
ATOM 802 C C . SER A 1 98 ? 3.206 -9.123 -17.241 1.00 93.31 98 SER A C 1
ATOM 804 O O . SER A 1 98 ? 2.878 -8.066 -16.694 1.00 93.31 98 SER A O 1
ATOM 806 N N . PRO A 1 99 ? 4.377 -9.722 -16.958 1.00 89.62 99 PRO A N 1
ATOM 807 C CA . PRO A 1 99 ? 5.240 -9.273 -15.870 1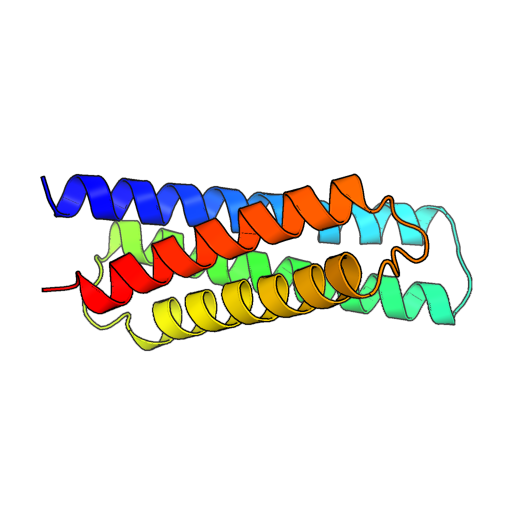.00 89.62 99 PRO A CA 1
ATOM 808 C C . PRO A 1 99 ? 6.139 -8.069 -16.212 1.00 89.62 99 PRO A C 1
ATOM 810 O O . PRO A 1 99 ? 6.764 -7.503 -15.314 1.00 89.62 99 PRO A O 1
ATOM 813 N N . GLY A 1 100 ? 6.196 -7.655 -17.483 1.00 86.88 100 GLY A N 1
ATOM 814 C CA . GLY A 1 100 ? 7.071 -6.569 -17.933 1.00 86.88 100 GLY A CA 1
ATOM 815 C C . GLY A 1 100 ? 8.542 -6.876 -17.639 1.00 86.88 100 GLY A C 1
ATOM 816 O O . GLY A 1 100 ? 9.024 -7.952 -17.980 1.00 86.88 100 GLY A O 1
ATOM 817 N N . GLU A 1 101 ? 9.234 -5.943 -16.982 1.00 82.44 101 GLU A N 1
ATOM 818 C CA . GLU A 1 101 ? 10.640 -6.087 -16.561 1.00 82.44 101 GLU A CA 1
ATOM 819 C C . GLU A 1 101 ? 10.808 -6.777 -15.192 1.00 82.44 101 GLU A C 1
ATOM 821 O O . GLU A 1 101 ? 11.925 -6.977 -14.720 1.00 82.44 101 GLU A O 1
ATOM 826 N N . THR A 1 102 ? 9.709 -7.140 -14.522 1.00 88.81 102 THR A N 1
ATOM 827 C CA . THR A 1 102 ? 9.727 -7.797 -13.204 1.00 88.81 102 THR A CA 1
ATOM 828 C C . THR A 1 102 ? 9.469 -9.302 -13.339 1.00 88.81 102 THR A C 1
ATOM 830 O O . THR A 1 102 ? 9.171 -9.818 -14.410 1.00 88.81 102 THR A O 1
ATOM 833 N N . ASN A 1 103 ? 9.589 -10.050 -12.242 1.00 94.50 103 ASN A N 1
ATOM 834 C CA . ASN A 1 103 ? 9.215 -11.460 -12.180 1.00 94.50 103 ASN A CA 1
ATOM 835 C C . ASN A 1 103 ? 7.741 -11.626 -11.758 1.00 94.50 103 ASN A C 1
ATOM 837 O O . ASN A 1 103 ? 7.299 -11.028 -10.774 1.00 94.50 103 ASN A O 1
ATOM 841 N N . ILE A 1 104 ? 6.996 -12.499 -12.445 1.00 96.00 104 ILE A N 1
ATOM 842 C CA . ILE A 1 104 ? 5.588 -12.802 -12.136 1.00 96.00 104 ILE A CA 1
ATOM 843 C C . ILE A 1 104 ? 5.378 -13.263 -10.684 1.00 96.00 104 ILE A C 1
ATOM 845 O O . ILE A 1 104 ? 4.370 -12.922 -10.063 1.00 96.00 104 ILE A O 1
ATOM 849 N N . GLN A 1 105 ? 6.351 -13.968 -10.100 1.00 96.56 105 GLN A N 1
ATOM 850 C CA . GLN A 1 105 ? 6.310 -14.405 -8.705 1.00 96.56 105 GLN A CA 1
ATOM 851 C C . GLN A 1 105 ? 6.363 -13.216 -7.740 1.00 96.56 105 GLN A C 1
ATOM 853 O O . GLN A 1 105 ? 5.645 -13.195 -6.742 1.00 96.56 105 GLN A O 1
ATOM 858 N N . VAL A 1 106 ? 7.180 -12.205 -8.045 1.00 95.81 106 VAL A N 1
ATOM 859 C CA . VAL A 1 106 ? 7.288 -10.981 -7.235 1.00 95.81 106 VAL A CA 1
ATOM 860 C C . VAL A 1 106 ? 5.978 -10.200 -7.298 1.00 95.81 106 VAL A C 1
ATOM 862 O O . VAL A 1 106 ? 5.449 -9.799 -6.261 1.00 95.81 106 VAL A O 1
ATOM 865 N N . ILE A 1 107 ? 5.404 -10.058 -8.496 1.00 96.69 107 ILE A N 1
ATOM 866 C CA . ILE A 1 107 ? 4.096 -9.415 -8.694 1.00 96.69 107 ILE A CA 1
ATOM 867 C C . ILE A 1 107 ? 3.011 -10.157 -7.906 1.00 96.69 107 ILE A C 1
ATOM 869 O O . ILE A 1 107 ? 2.208 -9.521 -7.229 1.00 96.69 107 ILE A O 1
ATOM 873 N N . THR A 1 108 ? 3.020 -11.491 -7.938 1.00 97.88 108 THR A N 1
ATOM 874 C CA . THR A 1 108 ? 2.056 -12.328 -7.208 1.00 97.88 108 THR A CA 1
ATOM 875 C C . THR A 1 108 ? 2.171 -12.137 -5.697 1.00 97.88 108 THR A C 1
ATOM 877 O O . THR A 1 108 ? 1.161 -11.925 -5.026 1.00 97.88 108 THR A O 1
ATOM 880 N N . ASN A 1 109 ? 3.391 -12.141 -5.154 1.00 97.62 109 ASN A N 1
ATOM 881 C CA . ASN A 1 109 ? 3.617 -11.913 -3.726 1.00 97.62 109 ASN A CA 1
ATOM 882 C C . ASN A 1 109 ? 3.104 -10.528 -3.291 1.00 97.62 109 ASN A C 1
ATOM 884 O O . ASN A 1 109 ? 2.414 -10.417 -2.276 1.00 97.62 109 ASN A O 1
ATOM 888 N N . ASN A 1 110 ? 3.372 -9.488 -4.089 1.00 97.06 110 ASN A N 1
ATOM 889 C CA . ASN A 1 110 ? 2.866 -8.138 -3.836 1.00 97.06 110 ASN A CA 1
ATOM 890 C C . ASN A 1 110 ? 1.331 -8.073 -3.948 1.00 97.06 110 ASN A C 1
ATOM 892 O O . ASN A 1 110 ? 0.686 -7.443 -3.113 1.00 97.06 110 ASN A O 1
ATOM 896 N N . ALA A 1 111 ? 0.727 -8.756 -4.928 1.00 97.69 111 ALA A N 1
ATOM 897 C CA . ALA A 1 111 ? -0.727 -8.814 -5.090 1.00 97.69 111 ALA A CA 1
ATOM 898 C C . ALA A 1 111 ? -1.406 -9.416 -3.852 1.00 97.69 111 ALA A C 1
ATOM 900 O O . ALA A 1 111 ? -2.391 -8.866 -3.354 1.00 97.69 111 ALA A O 1
ATOM 901 N N . ILE A 1 112 ? -0.854 -10.512 -3.322 1.00 98.12 112 ILE A N 1
ATOM 902 C CA . ILE A 1 112 ? -1.330 -11.152 -2.089 1.00 98.12 112 ILE A CA 1
ATOM 903 C C . ILE A 1 112 ? -1.195 -10.188 -0.908 1.00 98.12 112 ILE A C 1
ATOM 905 O O . ILE A 1 112 ? -2.155 -10.002 -0.160 1.00 98.12 112 ILE A O 1
ATOM 909 N N . LEU A 1 113 ? -0.037 -9.545 -0.756 1.00 97.81 113 LEU A N 1
ATOM 910 C CA . LEU A 1 113 ? 0.225 -8.659 0.373 1.00 97.81 113 LEU A CA 1
ATOM 911 C C . LEU A 1 113 ? -0.707 -7.435 0.382 1.00 97.81 113 LEU A C 1
ATOM 913 O O . LEU A 1 113 ? -1.332 -7.162 1.406 1.00 97.81 113 LEU A O 1
ATOM 917 N N . PHE A 1 114 ? -0.894 -6.766 -0.760 1.00 97.94 114 PHE A N 1
ATOM 918 C CA . PHE A 1 114 ? -1.855 -5.663 -0.886 1.00 97.94 114 PHE A CA 1
ATOM 919 C C . PHE A 1 114 ? -3.313 -6.119 -0.724 1.00 97.94 114 PHE A C 1
ATOM 921 O O . PHE A 1 114 ? -4.125 -5.385 -0.160 1.00 97.94 114 PHE A O 1
ATOM 928 N N . SER A 1 115 ? -3.654 -7.343 -1.147 1.00 98.31 115 SER A N 1
ATOM 929 C CA . SER A 1 115 ? -4.991 -7.909 -0.907 1.00 98.31 115 SER A CA 1
ATOM 930 C C . SER A 1 115 ? -5.253 -8.089 0.590 1.00 98.31 115 SER A C 1
ATOM 932 O O . SER A 1 115 ? -6.310 -7.703 1.087 1.00 98.31 115 SER A O 1
ATOM 934 N N . LEU A 1 116 ? -4.282 -8.640 1.326 1.00 97.75 116 LEU A N 1
ATOM 935 C CA . LEU A 1 116 ? -4.380 -8.821 2.776 1.00 97.75 116 LEU A CA 1
ATOM 936 C C . LEU A 1 116 ? -4.439 -7.478 3.515 1.00 97.75 116 LEU A C 1
ATOM 938 O O . LEU A 1 116 ? -5.259 -7.335 4.424 1.00 97.75 116 LEU A O 1
ATOM 942 N N . ALA A 1 117 ? -3.629 -6.496 3.104 1.00 97.19 117 ALA A N 1
ATOM 943 C CA . ALA A 1 117 ? -3.661 -5.137 3.646 1.00 97.19 117 ALA A CA 1
ATOM 944 C C . ALA A 1 117 ? -5.056 -4.511 3.475 1.00 97.19 117 ALA A C 1
ATOM 946 O O . ALA A 1 117 ? -5.718 -4.197 4.468 1.00 97.19 117 ALA A O 1
ATOM 947 N N . SER A 1 118 ? -5.585 -4.521 2.246 1.00 97.88 118 SER A N 1
ATOM 948 C CA . SER A 1 118 ? -6.911 -3.977 1.942 1.00 97.88 118 SER A CA 1
ATOM 949 C C . SER A 1 118 ? -8.023 -4.677 2.733 1.00 97.88 118 SER A C 1
ATOM 951 O O . SER A 1 118 ? -8.865 -4.017 3.346 1.00 97.88 118 SER A O 1
ATOM 953 N N . ILE A 1 119 ? -8.009 -6.014 2.821 1.00 97.12 119 ILE A N 1
ATOM 954 C CA . ILE A 1 119 ? -8.985 -6.765 3.633 1.00 97.12 119 ILE A CA 1
ATOM 955 C C . ILE A 1 119 ? -8.882 -6.375 5.113 1.00 97.12 119 ILE A C 1
ATOM 957 O O . ILE A 1 119 ? -9.898 -6.248 5.803 1.00 97.12 119 ILE A O 1
ATOM 961 N N . SER A 1 120 ? -7.670 -6.147 5.615 1.00 95.56 120 SER A N 1
ATOM 962 C CA . SER A 1 120 ? -7.465 -5.727 6.998 1.00 95.56 120 SER A CA 1
ATOM 963 C C . SER A 1 120 ? -7.990 -4.304 7.258 1.00 95.56 120 SER A C 1
ATOM 965 O O . SER A 1 120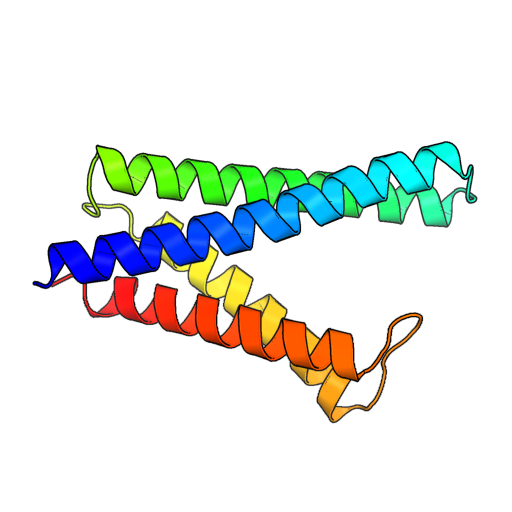 ? -8.602 -4.054 8.301 1.00 95.56 120 SER A O 1
ATOM 967 N N . MET A 1 121 ? -7.876 -3.394 6.286 1.00 95.00 121 MET A N 1
ATOM 968 C CA . MET A 1 121 ? -8.494 -2.067 6.355 1.00 95.00 121 MET A CA 1
ATOM 969 C C . MET A 1 121 ? -10.018 -2.126 6.268 1.00 95.00 121 MET A C 1
ATOM 971 O O . MET A 1 121 ? -10.707 -1.438 7.027 1.00 95.00 121 MET A O 1
ATOM 975 N N . LEU A 1 122 ? -10.565 -3.000 5.420 1.00 94.69 122 LEU A N 1
ATOM 976 C CA . LEU A 1 122 ? -12.002 -3.269 5.370 1.00 94.69 122 LEU A CA 1
ATOM 977 C C . LEU A 1 122 ? -12.519 -3.765 6.724 1.00 94.69 122 LEU A C 1
ATOM 979 O O . LEU A 1 122 ? -13.563 -3.310 7.198 1.00 94.69 122 LEU A O 1
ATOM 983 N N . PHE A 1 123 ? -11.765 -4.645 7.386 1.00 92.25 123 PHE A N 1
ATOM 984 C CA . PHE A 1 123 ? -12.093 -5.091 8.735 1.00 92.25 123 PHE A CA 1
ATOM 985 C C . PHE A 1 123 ? -12.143 -3.913 9.720 1.00 92.25 123 PHE A C 1
ATOM 987 O O . PHE A 1 123 ? -13.105 -3.805 10.479 1.00 92.25 123 PHE A O 1
ATOM 994 N N . LEU A 1 124 ? -11.182 -2.983 9.687 1.00 91.00 124 LEU A N 1
ATOM 995 C CA . LEU A 1 124 ? -11.223 -1.782 10.538 1.00 91.00 124 LEU A CA 1
ATOM 996 C C . LEU A 1 124 ? -12.428 -0.874 10.247 1.00 91.00 124 LEU A C 1
ATOM 998 O O . LEU A 1 124 ? -12.965 -0.265 11.176 1.00 91.00 124 LEU A O 1
ATOM 1002 N N . LEU A 1 125 ? -12.858 -0.780 8.987 1.00 91.00 125 LEU A N 1
ATOM 1003 C CA . LEU A 1 125 ? -14.018 0.017 8.578 1.00 91.00 125 LEU A CA 1
ATOM 1004 C C . LEU A 1 125 ? -15.336 -0.583 9.079 1.00 91.00 125 LEU A C 1
ATOM 1006 O O . LEU A 1 125 ? -16.165 0.138 9.639 1.00 91.00 125 LEU A O 1
ATOM 1010 N N . VAL A 1 126 ? -15.524 -1.893 8.907 1.00 87.88 126 VAL A N 1
ATOM 1011 C CA . VAL A 1 126 ? -16.771 -2.591 9.266 1.00 87.88 126 VAL A CA 1
ATOM 1012 C C . VAL A 1 126 ? -16.856 -2.840 10.773 1.00 87.88 126 VAL A C 1
ATOM 1014 O O . VAL A 1 126 ? -17.918 -2.689 11.379 1.00 87.88 126 VAL A O 1
ATOM 1017 N N . TYR A 1 127 ? -15.732 -3.174 11.406 1.00 76.31 127 TYR A N 1
ATOM 1018 C CA . TYR A 1 127 ? -15.659 -3.568 12.815 1.00 76.31 127 TYR A CA 1
ATOM 1019 C C . TYR A 1 127 ? -15.409 -2.388 13.770 1.00 76.31 127 TYR A C 1
ATOM 1021 O O . TYR A 1 127 ? -15.002 -2.573 14.919 1.00 76.31 127 TYR A O 1
ATOM 1029 N N . LYS A 1 128 ? -15.661 -1.159 13.301 1.00 61.91 128 LYS A N 1
ATOM 1030 C CA . LYS A 1 128 ? -15.514 0.092 14.062 1.00 61.91 128 LYS A CA 1
ATOM 1031 C C . LYS A 1 128 ? -16.597 0.297 15.143 1.00 61.91 128 LYS A C 1
ATOM 1033 O O . LYS A 1 128 ? -16.554 1.313 15.832 1.00 61.91 128 LYS A O 1
ATOM 1038 N N . LYS A 1 129 ? -17.546 -0.645 15.279 1.00 51.44 129 LYS A N 1
ATOM 1039 C CA . LYS A 1 129 ? -18.590 -0.689 16.321 1.00 51.44 129 LYS A CA 1
ATOM 1040 C C . LYS A 1 129 ? -18.152 -1.442 17.586 1.00 51.44 129 LYS A C 1
ATOM 1042 O O . LYS A 1 129 ? -17.762 -2.639 17.519 1.00 51.44 129 LYS A O 1
#

Sequence (129 aa):
MKNFLQKIIILINIFILIYYSIQLLVFTDEFTLQNFGFYNHAIAGLSEILGILLLCLSIGLIFILIKGLQFQFALLFTIFLFEGLVALNLWRYVITNSPGETNIQVITNNAILFSLASISMLFLLVYKK

Foldseek 3Di:
DLVVLLLVLLVLLLVVLLVLLVVLLVVLVVQVVVPDDDVSNVVSVVSNVSSVVSVVLSVVSVVCSVPPDPPCLVSLVVLLVVLQVLLVVLVVCLVVVPQDPHDNVVSVVSSVSSVVSSVSSVCCNVVVD

Radius of gyration: 16.25 Å; chains: 1; bounding box: 41×26×43 Å

Organism: NCBI:txid408172